Protein AF-A0AAW2T261-F1 (afdb_monomer_lite)

Structure (mmCIF, N/CA/C/O backbone):
data_AF-A0AAW2T261-F1
#
_entry.id   AF-A0AAW2T261-F1
#
loop_
_atom_site.group_PDB
_atom_site.id
_atom_site.type_symbol
_atom_site.label_atom_id
_atom_site.label_alt_id
_atom_site.label_comp_id
_atom_site.label_asym_id
_atom_site.label_entity_id
_atom_site.label_seq_id
_atom_site.pdbx_PDB_ins_code
_atom_site.Cartn_x
_atom_site.Cartn_y
_atom_site.Cartn_z
_atom_site.occupancy
_atom_site.B_iso_or_equiv
_atom_site.auth_seq_id
_atom_site.auth_comp_id
_atom_site.auth_asym_id
_atom_site.auth_atom_id
_atom_site.pdbx_PDB_model_num
ATOM 1 N N . MET A 1 1 ? -15.296 27.721 1.545 1.00 63.31 1 MET A N 1
ATOM 2 C CA . MET A 1 1 ? -13.957 27.184 1.884 1.00 63.31 1 MET A CA 1
ATOM 3 C C . MET A 1 1 ? -14.000 26.341 3.154 1.00 63.31 1 MET A C 1
ATOM 5 O O . MET A 1 1 ? -13.427 25.263 3.139 1.00 63.31 1 MET A O 1
ATOM 9 N N . GLU A 1 2 ? -14.745 26.747 4.186 1.00 75.50 2 GLU A N 1
ATOM 10 C CA . GLU A 1 2 ? -14.882 26.026 5.469 1.00 75.50 2 GLU A CA 1
ATOM 11 C C . GLU A 1 2 ? -15.306 24.556 5.338 1.00 75.50 2 GLU A C 1
ATOM 13 O O . GLU A 1 2 ? -14.614 23.684 5.852 1.00 75.50 2 GLU A O 1
ATOM 18 N N . LYS A 1 3 ? -16.350 24.255 4.553 1.00 75.44 3 LYS A N 1
ATOM 19 C CA . LYS A 1 3 ? -16.824 22.873 4.350 1.00 75.44 3 LYS A CA 1
ATOM 20 C C . LYS A 1 3 ? -15.742 21.924 3.806 1.00 75.44 3 LYS A C 1
ATOM 22 O O . LYS A 1 3 ? -15.646 20.782 4.236 1.00 75.44 3 LYS A O 1
ATOM 27 N N . ARG A 1 4 ? -14.875 22.408 2.904 1.00 75.94 4 ARG A N 1
ATOM 28 C CA . ARG A 1 4 ? -13.753 21.614 2.362 1.00 75.94 4 ARG A CA 1
ATOM 29 C C . ARG A 1 4 ? -12.657 21.380 3.402 1.00 75.94 4 ARG A C 1
ATOM 31 O O . ARG A 1 4 ? -12.030 20.325 3.398 1.00 75.94 4 ARG A O 1
ATOM 38 N N . THR A 1 5 ? -12.409 22.358 4.269 1.00 83.06 5 THR A N 1
ATOM 39 C CA . THR A 1 5 ? -11.448 22.226 5.371 1.00 83.06 5 THR A CA 1
ATOM 40 C C . THR A 1 5 ? -11.949 21.221 6.406 1.00 83.06 5 THR A C 1
ATOM 42 O O . THR A 1 5 ? -11.180 20.372 6.848 1.00 83.06 5 THR A O 1
ATOM 45 N N . GLU A 1 6 ? -13.243 21.254 6.724 1.00 83.50 6 GLU A N 1
ATOM 46 C CA . GLU A 1 6 ? -13.885 20.318 7.648 1.00 83.50 6 GLU A CA 1
ATOM 47 C C . GLU A 1 6 ? -13.890 18.879 7.105 1.00 83.50 6 GLU A C 1
ATOM 49 O O . GLU A 1 6 ? -13.476 17.953 7.799 1.00 83.50 6 GLU A O 1
ATOM 54 N N . GLU A 1 7 ? -14.278 18.679 5.840 1.00 84.38 7 GLU A N 1
ATOM 55 C CA . GLU A 1 7 ? -14.228 17.366 5.178 1.00 84.38 7 GLU A CA 1
ATOM 56 C C . GLU A 1 7 ? -12.804 16.795 5.148 1.00 84.38 7 GLU A C 1
ATOM 58 O O . GLU A 1 7 ? -12.597 15.599 5.375 1.00 84.38 7 GLU A O 1
ATOM 63 N N . ARG A 1 8 ? -11.802 17.652 4.920 1.00 85.50 8 ARG A N 1
ATOM 64 C CA . ARG A 1 8 ? -10.390 17.265 4.980 1.00 85.50 8 ARG A CA 1
ATOM 65 C C . ARG A 1 8 ? -9.963 16.881 6.398 1.00 85.50 8 ARG A C 1
ATOM 67 O O . ARG A 1 8 ? -9.241 15.898 6.540 1.00 85.50 8 ARG A O 1
ATOM 74 N N . GLY A 1 9 ? -10.410 17.616 7.416 1.00 89.88 9 GLY A N 1
ATOM 75 C CA . GLY A 1 9 ? -10.162 17.295 8.824 1.00 89.88 9 GLY A CA 1
ATOM 76 C C . GLY A 1 9 ? -10.725 15.925 9.198 1.00 89.88 9 GLY A C 1
ATOM 77 O O . GLY A 1 9 ? -9.971 15.058 9.629 1.00 89.88 9 GLY A O 1
ATOM 78 N N . LYS A 1 10 ? -12.007 15.686 8.893 1.00 90.75 10 LYS A N 1
ATOM 79 C CA . LYS A 1 10 ? -12.681 14.395 9.125 1.00 90.75 10 LYS A CA 1
ATOM 80 C C . LYS A 1 10 ? -11.999 13.239 8.392 1.00 90.75 10 LYS A C 1
ATOM 82 O O . LYS A 1 10 ? -11.871 12.148 8.936 1.00 90.75 10 LYS A O 1
ATOM 87 N N . LYS A 1 11 ? -11.538 13.462 7.154 1.00 93.12 11 LYS A N 1
ATOM 88 C CA . LYS A 1 11 ? -10.744 12.463 6.420 1.00 93.12 11 LYS A CA 1
ATOM 89 C C . LYS A 1 11 ? -9.455 12.116 7.170 1.00 93.12 11 LYS A C 1
ATOM 91 O O . LYS A 1 11 ? -9.132 10.939 7.285 1.00 93.12 11 LYS A O 1
ATOM 96 N N . ILE A 1 12 ? -8.700 13.122 7.613 1.00 95.00 12 ILE A N 1
ATOM 97 C CA . ILE A 1 12 ? -7.420 12.903 8.299 1.00 95.00 12 ILE A CA 1
ATOM 98 C C . ILE A 1 12 ? -7.650 12.161 9.615 1.00 95.00 12 ILE A C 1
ATOM 100 O O . ILE A 1 12 ? -6.947 11.194 9.872 1.00 95.00 12 ILE A O 1
ATOM 104 N N . GLU A 1 13 ? -8.656 12.557 10.392 1.00 95.38 13 GLU A N 1
ATOM 105 C CA . GLU A 1 13 ? -9.030 11.896 11.646 1.00 95.38 13 GLU A CA 1
ATOM 106 C C . GLU A 1 13 ? -9.326 10.405 11.439 1.00 95.38 13 GLU A C 1
ATOM 108 O O . GLU A 1 13 ? -8.709 9.567 12.091 1.00 95.38 13 GLU A O 1
ATOM 113 N N . ARG A 1 14 ? -10.160 10.049 10.450 1.00 95.44 14 ARG A N 1
ATOM 114 C CA . ARG A 1 14 ? -10.442 8.635 10.139 1.00 95.44 14 ARG A CA 1
ATOM 115 C C . ARG A 1 14 ? -9.205 7.849 9.709 1.00 95.44 14 ARG A C 1
ATOM 117 O O . ARG A 1 14 ? -9.088 6.679 10.049 1.00 95.44 14 ARG A O 1
ATOM 124 N N . LEU A 1 15 ? -8.295 8.460 8.950 1.00 97.06 15 LEU A N 1
ATOM 125 C CA . LEU A 1 15 ? -7.054 7.796 8.538 1.00 97.06 15 LEU A CA 1
ATOM 126 C C . LEU A 1 15 ? -6.075 7.616 9.707 1.00 97.06 15 LEU A C 1
ATOM 128 O O . LEU A 1 15 ? -5.370 6.614 9.751 1.00 97.06 15 LEU A O 1
ATOM 132 N N . GLN A 1 16 ? -6.032 8.561 10.652 1.00 96.50 16 GLN A N 1
ATOM 133 C CA . GLN A 1 16 ? -5.230 8.429 11.873 1.00 96.50 16 GLN A CA 1
ATOM 134 C C . GLN A 1 16 ? -5.801 7.354 12.801 1.00 96.50 16 GLN A C 1
ATOM 136 O O . GLN A 1 16 ? -5.043 6.573 13.362 1.00 96.50 16 GLN A O 1
ATOM 141 N N . GLU A 1 17 ? -7.125 7.257 12.907 1.00 94.88 17 GLU A N 1
ATOM 142 C CA . GLU A 1 17 ? -7.773 6.174 13.649 1.00 94.88 17 GLU A CA 1
ATOM 143 C C . GLU A 1 17 ? -7.484 4.812 13.003 1.00 94.88 17 GLU A C 1
ATOM 145 O O . GLU A 1 17 ? -7.080 3.863 13.675 1.00 94.88 17 GLU A O 1
ATOM 150 N N . ALA A 1 18 ? -7.597 4.731 11.672 1.00 92.81 18 ALA A N 1
ATOM 151 C CA . ALA A 1 18 ? -7.261 3.529 10.917 1.00 92.81 18 ALA A CA 1
ATOM 152 C C . ALA A 1 18 ? -5.796 3.114 11.101 1.00 92.81 18 ALA A C 1
ATOM 154 O O . ALA A 1 18 ? -5.509 1.928 11.147 1.00 92.81 18 ALA A O 1
ATOM 155 N N . ARG A 1 19 ? -4.867 4.059 11.268 1.00 93.00 19 ARG A N 1
ATOM 156 C CA . ARG A 1 19 ? -3.461 3.749 11.560 1.00 93.00 19 ARG A CA 1
ATOM 157 C C . ARG A 1 19 ? -3.268 2.958 12.859 1.00 93.00 19 ARG A C 1
ATOM 159 O O . ARG A 1 19 ? -2.320 2.188 12.957 1.00 93.00 19 ARG A O 1
ATOM 166 N N . ILE A 1 20 ? -4.145 3.145 13.845 1.00 90.44 20 ILE A N 1
ATOM 167 C CA . ILE A 1 20 ? -4.066 2.468 15.147 1.00 90.44 20 ILE A CA 1
ATOM 168 C C . ILE A 1 20 ? -4.898 1.181 15.136 1.00 90.44 20 ILE A C 1
ATOM 170 O O . ILE A 1 20 ? -4.430 0.140 15.593 1.00 90.44 20 ILE A O 1
ATOM 174 N N . ASN A 1 21 ? -6.124 1.260 14.611 1.00 88.19 21 ASN A N 1
ATOM 175 C CA . ASN A 1 21 ? -7.158 0.234 14.784 1.00 88.19 21 ASN A CA 1
ATOM 176 C C . ASN A 1 21 ? -7.654 -0.389 13.469 1.00 88.19 21 ASN A C 1
ATOM 178 O O . ASN A 1 21 ? -8.469 -1.309 13.488 1.00 88.19 21 ASN A O 1
ATOM 182 N N . GLY A 1 22 ? -7.223 0.134 12.325 1.00 87.06 22 GLY A N 1
ATOM 183 C CA . GLY A 1 22 ? -7.653 -0.313 11.006 1.00 87.06 22 GLY A CA 1
ATOM 184 C C . GLY A 1 22 ? -6.874 -1.524 10.502 1.00 87.06 22 GLY A C 1
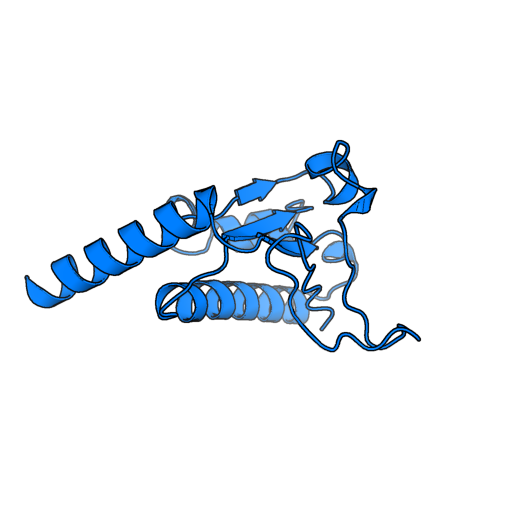ATOM 185 O O . GLY A 1 22 ? -5.755 -1.808 10.930 1.00 87.06 22 GLY A O 1
ATOM 186 N N . GLN A 1 23 ? -7.463 -2.222 9.530 1.00 87.50 23 GLN A N 1
ATOM 187 C CA . GLN A 1 23 ? -6.794 -3.322 8.843 1.00 87.50 23 GLN A CA 1
ATOM 188 C C . GLN A 1 23 ? -5.572 -2.796 8.088 1.00 87.50 23 GLN A C 1
ATOM 190 O O . GLN A 1 23 ? -5.692 -1.866 7.290 1.00 87.50 23 GLN A O 1
ATOM 195 N N . ASN A 1 24 ? -4.414 -3.419 8.283 1.00 90.44 24 ASN A N 1
ATOM 196 C CA . ASN A 1 24 ? -3.244 -3.126 7.463 1.00 90.44 24 ASN A CA 1
ATOM 197 C C . ASN A 1 24 ? -3.423 -3.710 6.058 1.00 90.44 24 ASN A C 1
ATOM 199 O O . ASN A 1 24 ? -3.696 -4.905 5.914 1.00 90.44 24 ASN A O 1
ATOM 203 N N . ILE A 1 25 ? -3.197 -2.879 5.046 1.00 92.69 25 ILE A N 1
ATOM 204 C CA . ILE A 1 25 ? -3.052 -3.294 3.652 1.00 92.69 25 ILE A CA 1
ATOM 205 C C . ILE A 1 25 ? -1.672 -2.864 3.185 1.00 92.69 25 ILE A C 1
ATOM 207 O O . ILE A 1 25 ? -1.335 -1.681 3.224 1.00 92.69 25 ILE A O 1
ATOM 211 N N . VAL A 1 26 ? -0.880 -3.834 2.748 1.00 94.81 26 VAL A N 1
ATOM 212 C CA . VAL A 1 26 ? 0.501 -3.615 2.323 1.00 94.81 26 VAL A CA 1
ATOM 213 C C . VAL A 1 26 ? 0.589 -3.770 0.815 1.00 94.81 26 VAL A C 1
ATOM 215 O O . VAL A 1 26 ? 0.151 -4.787 0.281 1.00 94.81 26 VAL A O 1
ATOM 218 N N . ILE A 1 27 ? 1.149 -2.757 0.159 1.00 95.94 27 ILE A N 1
ATOM 219 C CA . ILE A 1 27 ? 1.488 -2.775 -1.261 1.00 95.94 27 ILE A CA 1
ATOM 220 C C . ILE A 1 27 ? 2.988 -3.050 -1.359 1.00 95.94 27 ILE A C 1
ATOM 222 O O . ILE A 1 27 ? 3.814 -2.234 -0.943 1.00 95.94 27 ILE A O 1
ATOM 226 N N . ASP A 1 28 ? 3.304 -4.223 -1.893 1.00 95.44 28 ASP A N 1
ATOM 227 C CA . ASP A 1 28 ? 4.657 -4.711 -2.129 1.00 95.44 28 ASP A CA 1
ATOM 228 C C . ASP A 1 28 ? 5.216 -4.124 -3.435 1.00 95.44 28 ASP A C 1
ATOM 230 O O . ASP A 1 28 ? 4.699 -4.397 -4.518 1.00 95.44 28 ASP A O 1
ATOM 234 N N . LEU A 1 29 ? 6.248 -3.281 -3.334 1.00 96.19 29 LEU A N 1
ATOM 235 C CA . LEU A 1 29 ? 6.860 -2.585 -4.471 1.00 96.19 29 LEU A CA 1
ATOM 236 C C . LEU A 1 29 ? 8.221 -3.171 -4.880 1.00 96.19 29 LEU A C 1
ATOM 238 O O . LEU A 1 29 ? 8.917 -2.586 -5.721 1.00 96.19 29 LEU A O 1
ATOM 242 N N . GLU A 1 30 ? 8.599 -4.333 -4.337 1.00 93.62 30 GLU A N 1
ATOM 243 C CA . GLU A 1 30 ? 9.902 -4.960 -4.598 1.00 93.62 30 GLU A CA 1
ATOM 244 C C . GLU A 1 30 ? 10.069 -5.384 -6.068 1.00 93.62 30 GLU A C 1
ATOM 246 O O . GLU A 1 30 ? 11.188 -5.457 -6.574 1.00 93.62 30 GLU A O 1
ATOM 251 N N . PHE A 1 31 ? 8.969 -5.550 -6.808 1.00 91.81 31 PHE A N 1
ATOM 252 C CA . PHE A 1 31 ? 8.965 -5.907 -8.233 1.00 91.81 31 PHE A CA 1
ATOM 253 C C . PHE A 1 31 ? 9.079 -4.719 -9.196 1.00 91.81 31 PHE A C 1
ATOM 255 O O . PHE A 1 31 ? 9.099 -4.912 -10.410 1.00 91.81 31 PHE A O 1
ATOM 262 N N . SER A 1 32 ? 9.195 -3.487 -8.694 1.00 90.69 32 SER A N 1
ATOM 263 C CA . SER A 1 32 ? 9.265 -2.284 -9.541 1.00 90.69 32 SER A CA 1
ATOM 264 C C . SER A 1 32 ? 10.418 -2.293 -10.557 1.00 90.69 32 SER A C 1
ATOM 266 O O . SER A 1 32 ? 10.304 -1.693 -11.622 1.00 90.69 32 SER A O 1
ATOM 268 N N . HIS A 1 33 ? 11.508 -3.011 -10.276 1.00 91.19 33 HIS A N 1
ATOM 269 C CA . HIS A 1 33 ? 12.647 -3.177 -11.185 1.00 91.19 33 HIS A CA 1
ATOM 270 C C . HIS A 1 33 ? 12.359 -4.075 -12.403 1.00 91.19 33 HIS A C 1
ATOM 272 O O . HIS A 1 33 ? 13.121 -4.049 -13.368 1.00 91.19 33 HIS A O 1
ATOM 278 N N . LEU A 1 34 ? 11.282 -4.867 -12.367 1.00 94.00 34 LEU A N 1
ATOM 279 C CA . LEU A 1 34 ? 10.826 -5.692 -13.490 1.00 94.00 34 LEU A CA 1
ATOM 280 C C . LEU A 1 34 ? 9.890 -4.928 -14.435 1.00 94.00 34 LEU A C 1
ATOM 282 O O . LEU A 1 34 ? 9.575 -5.422 -15.514 1.00 94.00 34 LEU A O 1
ATOM 286 N N . MET A 1 35 ? 9.441 -3.738 -14.034 1.00 93.38 35 MET A N 1
ATOM 287 C CA . MET A 1 35 ? 8.466 -2.947 -14.773 1.00 93.38 35 MET A CA 1
ATOM 288 C C . MET A 1 35 ? 9.145 -2.007 -15.768 1.00 93.38 35 MET A C 1
ATOM 290 O O . MET A 1 35 ? 10.169 -1.378 -15.491 1.00 93.38 35 MET A O 1
ATOM 294 N N . SER A 1 36 ? 8.521 -1.841 -16.928 1.00 95.69 36 SER A N 1
ATOM 295 C CA . SER A 1 36 ? 8.815 -0.735 -17.831 1.00 95.69 36 SER A CA 1
ATOM 296 C C . SER A 1 36 ? 8.431 0.607 -17.201 1.00 95.69 36 SER A C 1
ATOM 298 O O . SER A 1 36 ? 7.627 0.698 -16.272 1.00 95.69 36 SER A O 1
ATOM 300 N N . THR A 1 37 ? 8.940 1.703 -17.764 1.00 94.50 37 THR A N 1
ATOM 301 C CA . THR A 1 37 ? 8.596 3.059 -17.309 1.00 94.50 37 THR A CA 1
ATOM 302 C C . THR A 1 37 ? 7.089 3.340 -17.359 1.00 94.50 37 THR A C 1
ATOM 304 O O . THR A 1 37 ? 6.561 4.028 -16.488 1.00 94.50 37 THR A O 1
ATOM 307 N N . ASN A 1 38 ? 6.378 2.804 -18.356 1.00 95.38 38 ASN A N 1
ATOM 308 C CA . ASN A 1 38 ? 4.933 3.006 -18.486 1.00 95.38 38 ASN A CA 1
ATOM 309 C C . ASN A 1 38 ? 4.147 2.234 -17.419 1.00 95.38 38 ASN A C 1
ATOM 311 O O . ASN A 1 38 ? 3.199 2.779 -16.854 1.00 95.38 38 ASN A O 1
ATOM 315 N N . GLU A 1 39 ? 4.552 1.000 -17.119 1.00 95.62 39 GLU A N 1
ATOM 316 C CA . GLU A 1 39 ? 3.958 0.196 -16.043 1.00 95.62 39 GLU A CA 1
ATOM 317 C C . GLU A 1 39 ? 4.213 0.842 -14.682 1.00 95.62 39 GLU A C 1
ATOM 319 O O . GLU A 1 39 ? 3.280 0.991 -13.897 1.00 95.62 39 GLU A O 1
ATOM 324 N N . LEU A 1 40 ? 5.426 1.351 -14.449 1.00 95.00 40 LEU A N 1
ATOM 325 C CA . LEU A 1 40 ? 5.757 2.076 -13.227 1.00 95.00 40 LEU A CA 1
ATOM 326 C C . LEU A 1 40 ? 4.891 3.334 -13.056 1.00 95.00 40 LEU A C 1
ATOM 328 O O . LEU A 1 40 ? 4.336 3.569 -11.984 1.00 95.00 40 LEU A O 1
ATOM 332 N N . HIS A 1 41 ? 4.713 4.130 -14.117 1.00 95.00 41 HIS A N 1
ATOM 333 C CA . HIS A 1 41 ? 3.799 5.275 -14.084 1.00 95.00 41 HIS A CA 1
ATOM 334 C C . HIS A 1 41 ? 2.348 4.853 -13.812 1.00 95.00 41 HIS A C 1
ATOM 336 O O . HIS A 1 41 ? 1.643 5.538 -13.070 1.00 95.00 41 HIS A O 1
ATOM 342 N N . SER A 1 42 ? 1.894 3.736 -14.384 1.00 96.31 42 SER A N 1
ATOM 343 C CA . SER A 1 42 ? 0.563 3.186 -14.111 1.00 96.31 42 SER A CA 1
ATOM 344 C C . SER A 1 42 ? 0.416 2.780 -12.641 1.00 96.31 42 SER A C 1
ATOM 346 O O . SER A 1 42 ? -0.557 3.171 -11.993 1.00 96.31 42 SER A O 1
ATOM 348 N N . LEU A 1 43 ? 1.408 2.085 -12.079 1.00 96.06 43 LEU A N 1
ATOM 349 C CA . LEU A 1 43 ? 1.429 1.675 -10.675 1.00 96.06 43 LEU A CA 1
ATOM 350 C C . LEU A 1 43 ? 1.372 2.882 -9.728 1.00 96.06 43 LEU A C 1
ATOM 352 O O . LEU A 1 43 ? 0.574 2.903 -8.792 1.00 96.06 43 LEU A O 1
ATOM 356 N N . VAL A 1 44 ? 2.142 3.939 -10.006 1.00 96.81 44 VAL A N 1
ATOM 357 C CA . VAL A 1 44 ? 2.088 5.202 -9.247 1.00 96.81 44 VAL A CA 1
ATOM 358 C C . VAL A 1 44 ? 0.665 5.770 -9.215 1.00 96.81 44 VAL A C 1
ATOM 360 O O . VAL A 1 44 ? 0.177 6.179 -8.158 1.00 96.81 44 VAL A O 1
ATOM 363 N N . GLN A 1 45 ? -0.032 5.764 -10.354 1.00 97.00 45 GLN A N 1
ATOM 364 C CA . GLN A 1 45 ? -1.410 6.254 -10.429 1.00 97.00 45 GLN A CA 1
ATOM 365 C C . GLN A 1 45 ? -2.391 5.363 -9.664 1.00 97.00 45 GLN A C 1
ATOM 367 O O . GLN A 1 45 ? -3.299 5.873 -9.003 1.00 97.00 45 GLN A O 1
ATOM 372 N N . GLN A 1 46 ? -2.202 4.044 -9.700 1.00 96.38 46 GLN A N 1
ATOM 373 C CA . GLN A 1 46 ? -3.004 3.106 -8.916 1.00 96.38 46 GLN A CA 1
ATOM 374 C C . GLN A 1 46 ? -2.814 3.340 -7.411 1.00 96.38 46 GLN A C 1
ATOM 376 O O . GLN A 1 46 ? -3.803 3.442 -6.689 1.00 96.38 46 GLN A O 1
ATOM 381 N N . ILE A 1 47 ? -1.581 3.558 -6.941 1.00 96.94 47 ILE A N 1
ATOM 382 C CA . ILE A 1 47 ? -1.289 3.908 -5.539 1.00 96.94 47 ILE A CA 1
ATOM 383 C C . ILE A 1 47 ? -1.996 5.214 -5.140 1.00 96.94 47 ILE A C 1
ATOM 385 O O . ILE A 1 47 ? -2.638 5.287 -4.085 1.00 96.94 47 ILE A O 1
ATOM 389 N N . MET A 1 48 ? -1.942 6.242 -5.997 1.00 97.75 48 MET A N 1
ATOM 390 C CA . MET A 1 48 ? -2.675 7.497 -5.783 1.00 97.75 48 MET A CA 1
ATOM 391 C C . MET A 1 48 ? -4.184 7.271 -5.679 1.00 97.75 48 MET A C 1
ATOM 393 O O . MET A 1 48 ? -4.842 7.855 -4.810 1.00 97.75 48 MET A O 1
ATOM 397 N N . TYR A 1 49 ? -4.735 6.413 -6.536 1.00 97.06 49 TYR A N 1
ATOM 398 C CA . TYR A 1 49 ? -6.144 6.052 -6.511 1.00 97.06 49 TYR A CA 1
ATOM 399 C C . TYR A 1 49 ? -6.520 5.305 -5.223 1.00 97.06 49 TYR A C 1
ATOM 401 O O . TYR A 1 49 ? -7.480 5.702 -4.557 1.00 97.06 49 TYR A O 1
ATOM 409 N N . CYS A 1 50 ? -5.735 4.305 -4.810 1.00 96.06 50 CYS A N 1
ATOM 410 C CA . CYS A 1 50 ? -5.935 3.570 -3.560 1.00 96.06 50 CYS A CA 1
ATOM 411 C C . CYS A 1 50 ? -5.975 4.518 -2.356 1.00 96.06 50 CYS A C 1
ATOM 413 O O . CYS A 1 50 ? -6.925 4.478 -1.574 1.00 96.06 50 CYS A O 1
ATOM 415 N N . TYR A 1 51 ? -5.017 5.444 -2.236 1.00 96.81 51 TYR A N 1
ATOM 416 C CA . TYR A 1 51 ? -5.018 6.427 -1.148 1.00 96.81 51 TYR A CA 1
ATOM 417 C C . TYR A 1 51 ? -6.228 7.377 -1.202 1.00 96.81 51 TYR A C 1
ATOM 419 O O . TYR A 1 51 ? -6.829 7.718 -0.172 1.00 96.81 51 TYR A O 1
ATOM 427 N N . ALA A 1 52 ? -6.614 7.821 -2.401 1.00 95.69 52 ALA A N 1
ATOM 428 C CA . ALA A 1 52 ? -7.754 8.710 -2.582 1.00 95.69 52 ALA A CA 1
ATOM 429 C C . ALA A 1 52 ? -9.077 8.046 -2.170 1.00 95.69 52 ALA A C 1
ATOM 431 O O . ALA A 1 52 ? -9.861 8.674 -1.450 1.00 95.69 52 ALA A O 1
ATOM 432 N N . ILE A 1 53 ? -9.307 6.799 -2.595 1.00 95.31 53 ILE A N 1
ATOM 433 C CA . ILE A 1 53 ? -10.500 6.016 -2.255 1.00 95.31 53 ILE A CA 1
ATOM 434 C C . ILE A 1 53 ? -10.503 5.635 -0.778 1.00 95.31 53 ILE A C 1
ATOM 436 O O . ILE A 1 53 ? -11.509 5.872 -0.114 1.00 95.31 53 ILE A O 1
ATOM 440 N N . ASN A 1 54 ? -9.377 5.173 -0.230 1.00 95.31 54 ASN A N 1
ATOM 441 C CA . ASN A 1 54 ? -9.275 4.817 1.185 1.00 95.31 54 ASN A CA 1
ATOM 442 C C . ASN A 1 54 ? -9.678 5.986 2.104 1.00 95.31 54 ASN A C 1
ATOM 444 O O . ASN A 1 54 ? -10.438 5.819 3.051 1.00 95.31 54 ASN A O 1
ATOM 448 N N . GLY A 1 55 ? -9.278 7.217 1.767 1.00 94.88 55 GLY A N 1
ATOM 449 C CA . GLY A 1 55 ? -9.688 8.412 2.516 1.00 94.88 55 GLY A CA 1
ATOM 450 C C . GLY A 1 55 ? -11.184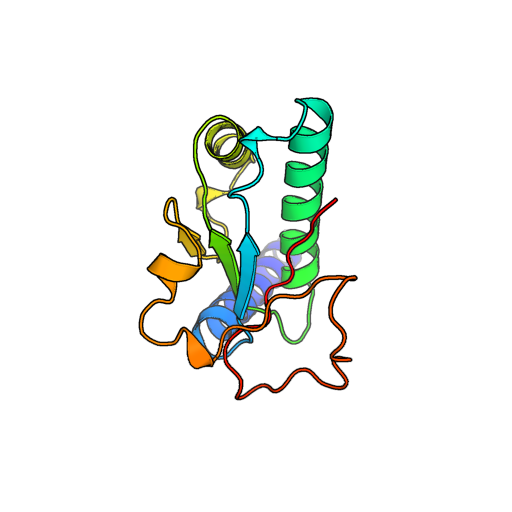 8.767 2.440 1.00 94.88 55 GLY A C 1
ATOM 451 O O . GLY A 1 55 ? -11.657 9.600 3.219 1.00 94.88 55 GLY A O 1
ATOM 452 N N . ARG A 1 56 ? -11.925 8.185 1.492 1.00 93.81 56 ARG A N 1
ATOM 453 C CA . ARG A 1 56 ? -13.383 8.332 1.350 1.00 93.81 56 ARG A CA 1
ATOM 454 C C . ARG A 1 56 ? -14.153 7.195 2.024 1.00 93.81 56 ARG A C 1
ATOM 456 O O . ARG A 1 56 ? -15.352 7.355 2.231 1.00 93.81 56 ARG A O 1
ATOM 463 N N . CYS A 1 57 ? -13.490 6.095 2.376 1.00 91.81 57 CYS A N 1
ATOM 464 C CA . CYS A 1 57 ? -14.111 4.985 3.085 1.00 91.81 57 CYS A CA 1
ATOM 465 C C . CYS A 1 57 ? -14.616 5.421 4.468 1.00 91.81 57 CYS A C 1
ATOM 467 O O . CYS A 1 57 ? -14.025 6.280 5.133 1.00 91.81 57 CYS A O 1
ATOM 469 N N . VAL A 1 58 ? -15.722 4.808 4.897 1.00 90.75 58 VAL A N 1
ATOM 470 C CA . VAL A 1 58 ? -16.267 4.977 6.255 1.00 90.75 58 VAL A CA 1
ATOM 471 C C . VAL A 1 58 ? -15.312 4.373 7.281 1.00 90.75 58 VAL A C 1
ATOM 473 O O . VAL A 1 58 ? -15.039 5.000 8.299 1.00 90.75 58 VAL A O 1
ATOM 476 N N . LEU A 1 59 ? -14.767 3.198 6.960 1.00 89.56 59 LEU A N 1
ATOM 477 C CA . LEU A 1 59 ? -13.737 2.493 7.715 1.00 89.56 59 LEU A CA 1
ATOM 478 C C . LEU A 1 59 ? -12.505 2.334 6.813 1.00 89.56 59 LEU A C 1
ATOM 480 O O . LEU A 1 59 ? -12.451 1.390 6.023 1.00 89.56 59 LEU A O 1
ATOM 484 N N . PRO A 1 60 ? -11.564 3.293 6.825 1.00 94.50 60 PRO A N 1
ATOM 485 C CA . PRO A 1 60 ? -10.336 3.170 6.056 1.00 94.50 60 PRO A CA 1
ATOM 486 C C . PRO A 1 60 ? -9.449 2.040 6.583 1.00 94.50 60 PRO A C 1
ATOM 488 O O . PRO A 1 60 ? -9.429 1.750 7.778 1.00 94.50 60 PRO A O 1
ATOM 491 N N . ALA A 1 61 ? -8.660 1.460 5.688 1.00 93.06 61 ALA A N 1
ATOM 492 C CA . ALA A 1 61 ? -7.522 0.626 6.039 1.00 93.06 61 ALA A CA 1
ATOM 493 C C . ALA A 1 61 ? -6.302 1.493 6.385 1.00 93.06 61 ALA A C 1
ATOM 495 O O . ALA A 1 61 ? -6.199 2.655 5.971 1.00 93.06 61 ALA A O 1
ATOM 496 N N . HIS A 1 62 ? -5.335 0.905 7.079 1.00 94.81 62 HIS A N 1
ATOM 497 C CA . HIS A 1 62 ? -4.004 1.467 7.212 1.00 94.81 62 HIS A CA 1
ATOM 498 C C . HIS A 1 62 ? -3.120 0.990 6.057 1.00 94.81 62 HIS A C 1
ATOM 500 O O . HIS A 1 62 ? -2.765 -0.184 5.977 1.00 94.81 62 HIS A O 1
ATOM 506 N N . LEU A 1 63 ? -2.787 1.892 5.132 1.00 96.12 63 LEU A N 1
ATOM 507 C CA . LEU A 1 63 ? -1.967 1.534 3.975 1.00 96.12 63 LEU A CA 1
ATOM 508 C C . LEU A 1 63 ? -0.474 1.583 4.310 1.00 96.12 63 LEU A C 1
ATOM 510 O O . LEU A 1 63 ? -0.013 2.511 4.979 1.00 96.12 63 LEU A O 1
ATOM 514 N N . TRP A 1 64 ? 0.258 0.622 3.762 1.00 96.75 64 TRP A N 1
ATOM 515 C CA . TRP A 1 64 ? 1.713 0.532 3.787 1.00 96.75 64 TRP A CA 1
ATOM 516 C C . TRP A 1 64 ? 2.244 0.429 2.363 1.00 96.75 64 TRP A C 1
ATOM 518 O O . TRP A 1 64 ? 1.705 -0.327 1.555 1.00 96.75 64 TRP A O 1
ATOM 528 N N . LEU A 1 65 ? 3.319 1.156 2.079 1.00 97.12 65 LEU A N 1
ATOM 529 C CA . LEU A 1 65 ? 4.140 0.962 0.887 1.00 97.12 65 LEU A CA 1
ATOM 530 C C . LEU A 1 65 ? 5.487 0.402 1.342 1.00 97.12 65 LEU A C 1
ATOM 532 O O . LEU A 1 65 ? 6.195 1.073 2.091 1.00 97.12 65 LEU A O 1
ATOM 536 N N . THR A 1 66 ? 5.827 -0.814 0.925 1.00 96.69 66 THR A N 1
ATOM 537 C CA . THR A 1 66 ? 7.084 -1.493 1.292 1.00 96.69 66 THR A CA 1
ATOM 538 C C . THR A 1 66 ? 7.942 -1.728 0.059 1.00 96.69 66 THR A C 1
ATOM 540 O O . THR A 1 66 ? 7.417 -1.797 -1.050 1.00 96.69 66 THR A O 1
ATOM 543 N N . GLY A 1 67 ? 9.255 -1.860 0.233 1.00 95.44 67 GLY A N 1
ATOM 544 C CA . GLY A 1 67 ? 10.192 -1.990 -0.883 1.00 95.44 67 GLY A CA 1
ATOM 545 C C . GLY A 1 67 ? 10.313 -0.704 -1.705 1.00 95.44 67 GLY A C 1
ATOM 546 O O . GLY A 1 67 ? 10.555 -0.756 -2.910 1.00 95.44 67 GLY A O 1
ATOM 547 N N . CYS A 1 68 ? 10.108 0.463 -1.084 1.00 94.56 68 CYS A N 1
ATOM 548 C CA . CYS A 1 68 ? 10.193 1.761 -1.754 1.00 94.56 68 CYS A CA 1
ATOM 549 C C . CYS A 1 68 ? 11.647 2.107 -2.115 1.00 94.56 68 CYS A C 1
ATOM 551 O O . CYS A 1 68 ? 12.299 2.870 -1.412 1.00 94.56 68 CYS A O 1
ATOM 553 N N . GLN A 1 69 ? 12.166 1.575 -3.221 1.00 93.00 69 GLN A N 1
ATOM 554 C CA . GLN A 1 69 ? 13.556 1.791 -3.634 1.00 93.00 69 GLN A CA 1
ATOM 555 C C . GLN A 1 69 ? 13.673 2.269 -5.086 1.00 93.00 69 GLN A C 1
ATOM 557 O O . GLN A 1 69 ? 12.742 2.160 -5.887 1.00 93.00 69 GLN A O 1
ATOM 562 N N . GLY A 1 70 ? 14.840 2.820 -5.429 1.00 93.81 70 GLY A N 1
ATOM 563 C CA . GLY A 1 70 ? 15.206 3.165 -6.803 1.00 93.81 70 GLY A CA 1
ATOM 564 C C . GLY A 1 70 ? 14.214 4.108 -7.493 1.00 93.81 70 GLY A C 1
ATOM 565 O O . GLY A 1 70 ? 13.765 5.103 -6.921 1.00 93.81 70 GLY A O 1
ATOM 566 N N . GLU A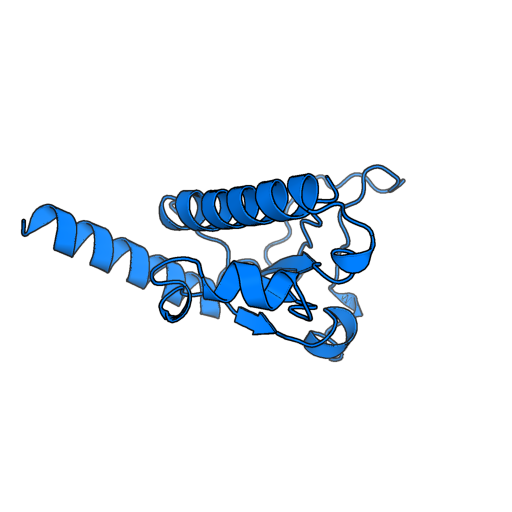 1 71 ? 13.874 3.802 -8.748 1.00 94.44 71 GLU A N 1
ATOM 567 C CA . GLU A 1 71 ? 12.998 4.664 -9.550 1.00 94.44 71 GLU A CA 1
ATOM 568 C C . GLU A 1 71 ? 11.565 4.726 -9.005 1.00 94.44 71 GLU A C 1
ATOM 570 O O . GLU A 1 71 ? 10.928 5.775 -9.084 1.00 94.44 71 GLU A O 1
ATOM 575 N N . MET A 1 72 ? 11.073 3.663 -8.364 1.00 94.50 72 MET A N 1
ATOM 576 C CA . MET A 1 72 ? 9.768 3.683 -7.698 1.00 94.50 72 MET A CA 1
ATOM 577 C C . MET A 1 72 ? 9.722 4.753 -6.601 1.00 94.50 72 MET A C 1
ATOM 579 O O . MET A 1 72 ? 8.804 5.574 -6.566 1.00 94.50 72 MET A O 1
ATOM 583 N N . GLN A 1 73 ? 10.746 4.804 -5.743 1.00 95.88 73 GLN A N 1
ATOM 584 C CA . GLN A 1 73 ? 10.854 5.816 -4.689 1.00 95.88 73 GLN A CA 1
ATOM 585 C C . GLN A 1 73 ? 10.901 7.235 -5.278 1.00 95.88 73 GLN A C 1
ATOM 587 O O . GLN A 1 73 ? 10.171 8.120 -4.823 1.00 95.88 73 GLN A O 1
ATOM 592 N N . ASN A 1 74 ? 11.690 7.441 -6.341 1.00 96.44 74 ASN A N 1
ATOM 593 C CA . ASN A 1 74 ? 11.780 8.728 -7.039 1.00 96.44 74 ASN A CA 1
ATOM 594 C C . ASN A 1 74 ? 10.415 9.204 -7.551 1.00 96.44 74 ASN A C 1
ATOM 596 O O . ASN A 1 74 ? 10.074 10.381 -7.415 1.00 96.44 74 ASN A O 1
ATOM 600 N N . GLN A 1 75 ? 9.630 8.301 -8.141 1.00 95.94 75 GLN A N 1
ATOM 601 C CA . GLN A 1 75 ? 8.308 8.619 -8.674 1.00 95.94 75 GLN A CA 1
ATOM 602 C C . GLN A 1 75 ? 7.305 8.942 -7.557 1.00 95.94 75 GLN A C 1
ATOM 604 O O . GLN A 1 75 ? 6.568 9.921 -7.670 1.00 95.94 75 GLN A O 1
ATOM 609 N N . LEU A 1 76 ? 7.324 8.198 -6.443 1.00 96.81 76 LEU A N 1
ATOM 610 C CA . LEU A 1 76 ? 6.466 8.475 -5.282 1.00 96.81 76 LEU A CA 1
ATOM 611 C C . LEU A 1 76 ? 6.756 9.847 -4.660 1.00 96.81 76 LEU A C 1
ATOM 613 O O . LEU A 1 76 ? 5.829 10.601 -4.367 1.00 96.81 76 LEU A O 1
ATOM 617 N N . LEU A 1 77 ? 8.033 10.213 -4.511 1.00 96.88 77 LEU A N 1
ATOM 618 C CA . LEU A 1 77 ? 8.441 11.504 -3.943 1.00 96.88 77 LEU A CA 1
ATOM 619 C C . LEU A 1 77 ? 8.007 12.710 -4.792 1.00 96.88 77 LEU A C 1
ATOM 621 O O . LEU A 1 77 ? 7.866 13.813 -4.265 1.00 96.88 77 LEU A O 1
ATOM 625 N N . ARG A 1 78 ? 7.771 12.517 -6.096 1.00 96.75 78 ARG A N 1
ATOM 626 C CA . ARG A 1 78 ? 7.268 13.566 -6.999 1.00 96.75 78 ARG A CA 1
ATOM 627 C C . ARG A 1 78 ? 5.770 13.820 -6.849 1.00 96.75 78 ARG A C 1
ATOM 629 O O . ARG A 1 78 ? 5.285 14.841 -7.340 1.00 96.75 78 ARG A O 1
ATOM 636 N N . ILE A 1 79 ? 5.028 12.931 -6.186 1.00 97.69 79 ILE A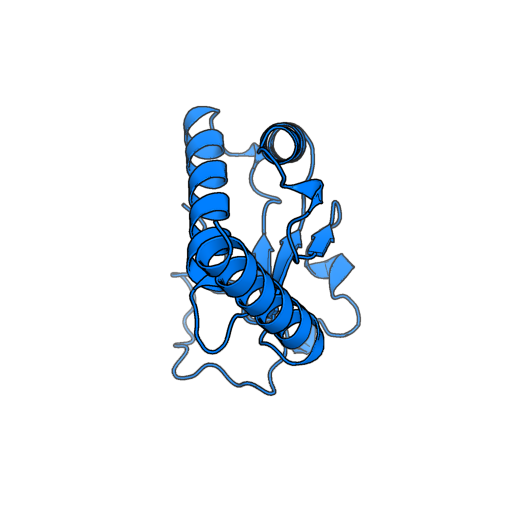 N 1
ATOM 637 C CA . ILE A 1 79 ? 3.590 13.098 -5.981 1.00 97.69 79 ILE A CA 1
ATOM 638 C C . ILE A 1 79 ? 3.349 14.275 -5.015 1.00 97.69 79 ILE A C 1
ATOM 640 O O . ILE A 1 79 ? 3.813 14.253 -3.869 1.00 97.69 79 ILE A O 1
ATOM 644 N N . PRO A 1 80 ? 2.568 15.297 -5.412 1.00 96.56 80 PRO A N 1
ATOM 645 C CA . PRO A 1 80 ? 2.299 16.442 -4.551 1.00 96.56 80 PRO A CA 1
ATOM 646 C C . PRO A 1 80 ? 1.626 16.051 -3.229 1.00 96.56 80 PRO A C 1
ATOM 648 O O . PRO A 1 80 ? 0.532 15.483 -3.201 1.00 96.56 80 PRO A O 1
ATOM 651 N N . GLY A 1 81 ? 2.263 16.415 -2.115 1.00 95.44 81 GLY A N 1
ATOM 652 C CA . GLY A 1 81 ? 1.742 16.175 -0.770 1.00 95.44 81 GLY A CA 1
ATOM 653 C C . GLY A 1 81 ? 1.876 14.733 -0.277 1.00 95.44 81 GLY A C 1
ATOM 654 O O . GLY A 1 81 ? 1.273 14.416 0.749 1.00 95.44 81 GLY A O 1
ATOM 655 N N . TYR A 1 82 ? 2.622 13.874 -0.982 1.00 97.38 82 TYR A N 1
ATOM 656 C CA . TYR A 1 82 ? 2.908 12.494 -0.571 1.00 97.38 82 TYR A CA 1
ATOM 657 C C . TYR A 1 82 ? 3.536 12.408 0.822 1.00 97.38 82 TYR A C 1
ATOM 659 O O . TYR A 1 82 ? 3.170 11.546 1.622 1.00 97.38 82 TYR A O 1
ATOM 667 N N . ASP A 1 83 ? 4.401 13.362 1.164 1.00 95.75 83 ASP A N 1
ATOM 668 C CA . ASP A 1 83 ? 4.980 13.540 2.498 1.00 95.75 83 ASP A CA 1
ATOM 669 C C . ASP A 1 83 ? 3.908 13.592 3.601 1.00 95.75 83 ASP A C 1
ATOM 671 O O . ASP A 1 83 ? 4.093 13.014 4.668 1.00 95.75 83 ASP A O 1
ATOM 675 N N . LYS A 1 84 ? 2.745 14.187 3.309 1.00 95.62 84 LYS A N 1
ATOM 676 C CA . LYS A 1 84 ? 1.631 14.386 4.255 1.00 95.62 84 LYS A CA 1
ATOM 677 C C . LYS A 1 84 ? 0.601 13.263 4.244 1.00 95.62 84 LYS A C 1
ATOM 679 O O . LYS A 1 84 ? -0.427 13.380 4.917 1.00 95.62 84 LYS A O 1
ATOM 684 N N . TRP A 1 85 ? 0.794 12.223 3.438 1.00 97.31 85 TRP A N 1
ATOM 685 C CA . TRP A 1 85 ? -0.126 11.092 3.432 1.00 97.31 85 TRP A CA 1
ATOM 686 C C . TRP A 1 85 ? -0.031 10.313 4.741 1.00 97.31 85 TRP A C 1
ATOM 688 O O . TRP A 1 85 ? 1.066 10.030 5.219 1.00 97.31 85 TRP A O 1
ATOM 698 N N . VAL A 1 86 ? -1.191 9.956 5.295 1.00 97.62 86 VAL A N 1
ATOM 699 C CA . VAL A 1 86 ? -1.308 9.148 6.518 1.00 97.62 86 VAL A CA 1
ATOM 700 C C . VAL A 1 86 ? -1.237 7.668 6.134 1.00 97.62 86 VAL A C 1
ATOM 702 O O . VAL A 1 86 ? -2.260 6.997 6.022 1.00 97.62 86 VAL A O 1
ATOM 705 N N . ILE A 1 87 ? -0.023 7.216 5.830 1.00 97.19 87 ILE A N 1
ATOM 706 C CA . ILE A 1 87 ? 0.353 5.850 5.440 1.00 97.19 87 ILE A CA 1
ATOM 707 C C . ILE A 1 87 ? 1.770 5.581 5.954 1.00 97.19 87 ILE A C 1
ATOM 709 O O . ILE A 1 87 ? 2.511 6.540 6.193 1.00 97.19 87 ILE A O 1
ATOM 713 N N . GLU A 1 88 ? 2.167 4.319 6.058 1.00 96.81 88 GLU A N 1
ATOM 714 C CA . GLU A 1 88 ? 3.572 3.973 6.302 1.00 96.81 88 GLU A CA 1
ATOM 715 C C . GLU A 1 88 ? 4.318 3.786 4.980 1.00 96.81 88 GLU A C 1
ATOM 717 O O . GLU A 1 88 ? 3.749 3.358 3.970 1.00 96.81 88 GLU A O 1
ATOM 722 N N . LYS A 1 89 ? 5.595 4.165 4.984 1.00 96.81 89 LYS A N 1
ATOM 723 C CA . LYS A 1 89 ? 6.476 4.169 3.814 1.00 96.81 89 LYS A CA 1
ATOM 724 C C . LYS A 1 89 ? 7.796 3.549 4.246 1.00 96.81 89 LYS A C 1
ATOM 726 O O . LYS A 1 89 ? 8.509 4.139 5.052 1.00 96.81 89 LYS A O 1
ATOM 731 N N . GLU A 1 90 ? 8.087 2.366 3.737 1.00 95.50 90 GLU A N 1
ATOM 732 C CA . GLU A 1 90 ? 9.250 1.574 4.111 1.00 95.50 90 GLU A CA 1
ATOM 733 C C . GLU A 1 90 ? 10.086 1.272 2.871 1.00 95.50 90 GLU A C 1
ATOM 735 O O . GLU A 1 90 ? 9.594 0.746 1.869 1.00 95.50 90 GLU A O 1
ATOM 740 N N . ASP A 1 91 ? 11.379 1.566 2.966 1.00 95.00 91 ASP A N 1
ATOM 741 C CA . ASP A 1 91 ? 12.349 1.180 1.942 1.00 95.00 91 ASP A CA 1
ATOM 742 C C . ASP A 1 91 ? 12.669 -0.327 2.030 1.00 95.00 91 ASP A C 1
ATOM 744 O O . ASP A 1 91 ? 13.131 -0.923 1.061 1.00 95.00 91 ASP A O 1
ATOM 748 N N . ARG A 1 92 ? 12.420 -0.950 3.191 1.00 95.50 92 ARG A N 1
ATOM 749 C CA . ARG A 1 92 ? 12.630 -2.383 3.462 1.00 95.50 92 ARG A CA 1
ATOM 750 C C . ARG A 1 92 ? 11.532 -3.253 2.854 1.00 95.50 92 ARG A C 1
ATOM 752 O O . ARG A 1 92 ? 10.418 -2.774 2.629 1.00 95.50 92 ARG A O 1
ATOM 759 N N . SER A 1 93 ? 11.837 -4.537 2.663 1.00 94.00 93 SER A N 1
ATOM 760 C CA . SER A 1 93 ? 10.848 -5.540 2.250 1.00 94.00 93 SER A CA 1
ATOM 761 C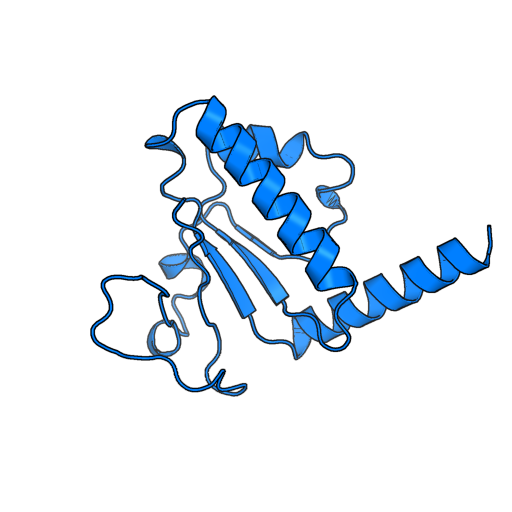 C . SER A 1 93 ? 9.713 -5.644 3.266 1.00 94.00 93 SER A C 1
ATOM 763 O O . SER A 1 93 ? 9.879 -5.356 4.460 1.00 94.00 93 SER A O 1
ATOM 765 N N . TYR A 1 94 ? 8.548 -6.114 2.827 1.00 92.19 94 TYR A N 1
ATOM 766 C CA . TYR A 1 94 ? 7.451 -6.325 3.768 1.00 92.19 94 TYR A CA 1
ATOM 767 C C . TYR A 1 94 ? 7.759 -7.414 4.802 1.00 92.19 94 TYR A C 1
ATOM 769 O O . TYR A 1 94 ? 7.276 -7.348 5.931 1.00 92.19 94 TYR A O 1
ATOM 777 N N . ILE A 1 95 ? 8.565 -8.413 4.436 1.00 91.50 95 ILE A N 1
ATOM 778 C CA . ILE A 1 95 ? 8.950 -9.497 5.343 1.00 91.50 95 ILE A CA 1
ATOM 779 C C . ILE A 1 95 ? 9.780 -8.938 6.500 1.00 91.50 95 ILE A C 1
ATOM 781 O O . ILE A 1 95 ? 9.563 -9.320 7.647 1.00 91.50 95 ILE A O 1
ATOM 785 N N . GLU A 1 96 ? 10.698 -8.015 6.214 1.00 94.25 96 GLU A N 1
ATOM 786 C CA . GLU A 1 96 ? 11.522 -7.355 7.230 1.00 94.25 96 GLU A CA 1
ATOM 787 C C . GLU A 1 96 ? 10.710 -6.359 8.060 1.00 94.25 96 GLU A C 1
ATOM 789 O O . GLU A 1 96 ? 10.815 -6.348 9.287 1.00 94.25 96 GLU A O 1
ATOM 794 N N . ALA A 1 97 ? 9.868 -5.543 7.415 1.00 91.56 97 ALA A N 1
ATOM 795 C CA . ALA A 1 97 ? 9.018 -4.568 8.100 1.00 91.56 97 ALA A CA 1
ATOM 796 C C . ALA A 1 97 ? 8.053 -5.232 9.101 1.00 91.56 97 ALA A C 1
ATOM 798 O O . ALA A 1 97 ? 7.707 -4.637 10.122 1.00 91.56 97 ALA A O 1
ATOM 799 N N . PHE A 1 98 ? 7.654 -6.480 8.839 1.00 90.19 98 PHE A N 1
ATOM 800 C CA . PHE A 1 98 ? 6.711 -7.236 9.660 1.00 90.19 98 PHE A CA 1
ATOM 801 C C . PHE A 1 98 ? 7.295 -8.520 10.269 1.00 90.19 98 PHE A C 1
ATOM 803 O O . PHE A 1 98 ? 6.537 -9.430 10.610 1.00 90.19 98 PHE A O 1
ATOM 810 N N . GLN A 1 99 ? 8.617 -8.583 10.459 1.00 91.44 99 GLN A N 1
ATOM 811 C CA . GLN A 1 99 ? 9.336 -9.774 10.937 1.00 91.44 99 GLN A CA 1
ATOM 812 C C . GLN A 1 99 ? 8.724 -10.424 12.193 1.00 91.44 99 GLN A C 1
ATOM 814 O O . GLN A 1 99 ? 8.609 -11.646 12.256 1.00 91.44 99 GLN A O 1
ATOM 819 N N . ASP A 1 100 ? 8.267 -9.617 13.156 1.00 90.62 100 ASP A N 1
ATOM 820 C CA . ASP A 1 100 ? 7.756 -10.083 14.454 1.00 90.62 100 ASP A CA 1
ATOM 821 C C . ASP A 1 100 ? 6.331 -10.651 14.382 1.00 90.62 100 ASP A C 1
ATOM 823 O O . ASP A 1 100 ? 5.757 -11.036 15.397 1.00 90.62 100 ASP A O 1
ATOM 827 N N . GLN A 1 101 ? 5.708 -10.600 13.203 1.00 86.56 101 GLN A N 1
ATOM 828 C CA . GLN A 1 101 ? 4.301 -10.947 12.984 1.00 86.56 101 GLN A CA 1
ATOM 829 C C . GLN A 1 101 ? 4.115 -11.633 11.627 1.00 86.56 101 GLN A C 1
ATOM 831 O O . GLN A 1 101 ? 3.073 -11.490 10.978 1.00 86.56 101 GLN A O 1
ATOM 836 N N . LYS A 1 102 ? 5.160 -12.330 11.170 1.00 85.00 102 LYS A N 1
ATOM 837 C CA . LYS A 1 102 ? 5.231 -12.971 9.856 1.00 85.00 102 LYS A CA 1
ATOM 838 C C . LYS A 1 102 ? 4.127 -14.014 9.659 1.00 85.00 102 LYS A C 1
ATOM 840 O O . LYS A 1 102 ? 3.617 -14.178 8.559 1.00 85.00 102 LYS A O 1
ATOM 845 N N . GLU A 1 103 ? 3.733 -14.692 10.730 1.00 85.81 103 GLU A N 1
ATOM 846 C CA . GLU A 1 103 ? 2.675 -15.702 10.757 1.00 85.81 103 GLU A CA 1
ATOM 847 C C . GLU A 1 103 ? 1.275 -15.143 10.477 1.00 85.81 103 GLU A C 1
ATOM 849 O O . GLU A 1 103 ? 0.360 -15.909 10.191 1.00 85.81 103 GLU A O 1
ATOM 854 N N . LYS A 1 104 ? 1.100 -13.820 10.557 1.00 82.88 104 LYS A N 1
ATOM 855 C CA . LYS A 1 104 ? -0.182 -13.156 10.293 1.00 82.88 104 LYS A CA 1
ATOM 856 C C . LYS A 1 104 ? -0.304 -12.670 8.849 1.00 82.88 104 LYS A C 1
ATOM 858 O O . LYS A 1 104 ? -1.377 -12.247 8.441 1.00 82.88 104 LYS A O 1
ATOM 863 N N . LEU A 1 105 ? 0.783 -12.715 8.079 1.00 85.69 105 LEU A N 1
ATOM 864 C CA . LEU A 1 105 ? 0.832 -12.152 6.736 1.00 85.69 105 LEU A CA 1
ATOM 865 C C . LEU A 1 105 ? 0.090 -13.046 5.741 1.00 85.69 105 LEU A C 1
ATOM 867 O O . LEU A 1 105 ? 0.424 -14.219 5.582 1.00 85.69 105 LEU A O 1
ATOM 871 N N . VAL A 1 106 ? -0.875 -12.464 5.029 1.00 87.00 106 VAL A N 1
ATOM 872 C CA . VAL A 1 106 ? -1.618 -13.138 3.954 1.00 87.00 106 VAL A CA 1
ATOM 873 C C . VAL A 1 106 ? -1.315 -12.466 2.619 1.00 87.00 106 VAL A C 1
ATOM 875 O O . VAL A 1 106 ? -1.764 -11.342 2.398 1.00 87.00 106 VAL A O 1
ATOM 878 N N . TYR A 1 107 ? -0.574 -13.143 1.735 1.00 88.31 107 TYR A N 1
ATOM 879 C CA . TYR A 1 107 ? -0.258 -12.642 0.391 1.00 88.31 107 TYR A CA 1
ATOM 880 C C . TYR A 1 107 ? -1.402 -12.932 -0.583 1.00 88.31 107 TYR A C 1
ATOM 882 O O . TYR A 1 107 ? -1.686 -14.096 -0.863 1.00 88.31 107 TYR A O 1
ATOM 890 N N . LEU A 1 108 ? -2.057 -11.893 -1.109 1.00 88.31 108 LEU A N 1
ATOM 891 C CA . LEU A 1 108 ? -3.100 -12.078 -2.117 1.00 88.31 108 LEU A CA 1
ATOM 892 C C . LEU A 1 108 ? -2.458 -12.290 -3.488 1.00 88.31 108 LEU A C 1
ATOM 894 O O . LEU A 1 108 ? -1.734 -11.433 -3.991 1.00 88.31 108 LEU A O 1
ATOM 898 N N . THR A 1 109 ? -2.730 -13.447 -4.079 1.00 86.38 109 THR A N 1
ATOM 899 C CA . THR A 1 109 ? -2.298 -13.819 -5.427 1.00 86.38 109 THR A CA 1
ATOM 900 C C . THR A 1 109 ? -3.392 -14.635 -6.106 1.00 86.38 109 THR A C 1
ATOM 902 O O . THR A 1 109 ? -4.099 -15.402 -5.449 1.00 86.38 109 THR A O 1
ATOM 905 N N . ALA A 1 110 ? -3.528 -14.474 -7.423 1.00 87.88 110 ALA A N 1
ATOM 906 C CA . ALA A 1 110 ? -4.465 -15.253 -8.229 1.00 87.88 110 ALA A CA 1
ATOM 907 C C . ALA A 1 110 ? -4.091 -16.745 -8.295 1.00 87.88 110 ALA A C 1
ATOM 909 O O . ALA A 1 110 ? -4.961 -17.575 -8.540 1.00 87.88 110 ALA A O 1
ATOM 910 N N . ASP A 1 111 ? -2.827 -17.084 -8.027 1.00 87.88 111 ASP A N 1
ATOM 911 C CA . ASP A 1 111 ? -2.321 -18.462 -8.042 1.00 87.88 111 ASP A CA 1
ATOM 912 C C . ASP A 1 111 ? -2.554 -19.207 -6.713 1.00 87.88 111 ASP A C 1
ATOM 914 O O . ASP A 1 111 ? -2.126 -20.349 -6.548 1.00 87.88 111 ASP A O 1
ATOM 918 N N . SER A 1 112 ? -3.199 -18.566 -5.731 1.00 90.50 112 SER A N 1
ATOM 919 C CA . SER A 1 112 ? -3.502 -19.187 -4.440 1.00 90.50 112 SER A CA 1
ATOM 920 C C . SER A 1 112 ? -4.578 -20.265 -4.589 1.00 90.50 112 SER A C 1
ATOM 922 O O . SER A 1 112 ? -5.680 -19.989 -5.057 1.00 90.50 112 SER A O 1
ATOM 924 N N . GLU A 1 113 ? -4.306 -21.472 -4.089 1.00 92.31 113 GLU A N 1
ATOM 925 C CA . GLU A 1 113 ? -5.326 -22.525 -3.936 1.00 92.31 113 GLU A CA 1
ATOM 926 C C . GLU A 1 113 ? -6.337 -22.201 -2.821 1.00 92.31 113 GLU A C 1
ATOM 928 O O . GLU A 1 113 ? -7.446 -22.736 -2.792 1.00 92.31 113 GLU A O 1
ATOM 933 N N . THR A 1 114 ? -5.964 -21.310 -1.898 1.00 90.06 114 THR A N 1
ATOM 934 C CA . THR A 1 114 ? -6.811 -20.871 -0.788 1.00 90.06 114 THR A CA 1
ATOM 935 C C . THR A 1 114 ? -7.700 -19.720 -1.239 1.00 90.06 114 THR A C 1
ATOM 937 O O . THR A 1 114 ? -7.199 -18.662 -1.630 1.00 90.06 114 THR A O 1
ATOM 940 N N . ILE A 1 115 ? -9.015 -19.913 -1.134 1.00 88.31 115 ILE A N 1
ATOM 941 C CA . ILE A 1 115 ? -10.014 -18.860 -1.327 1.00 88.31 115 ILE A CA 1
ATOM 942 C C . ILE A 1 115 ? -10.106 -18.031 -0.046 1.00 88.31 115 ILE A C 1
ATOM 944 O O . ILE A 1 115 ? -10.202 -18.571 1.055 1.00 88.31 115 ILE A O 1
ATOM 948 N N . LEU A 1 116 ? -10.074 -16.709 -0.199 1.00 85.81 116 LEU A N 1
ATOM 949 C CA . LEU A 1 116 ? -10.314 -15.783 0.895 1.00 85.81 116 LEU A CA 1
ATOM 950 C C . LEU A 1 116 ? -11.810 -15.450 0.973 1.00 85.81 116 LEU A C 1
ATOM 952 O O . LEU A 1 116 ? -12.314 -14.702 0.137 1.00 85.81 116 LEU A O 1
ATOM 956 N N . ASP A 1 117 ? -12.496 -15.974 1.988 1.00 83.19 117 ASP A N 1
ATOM 957 C CA . ASP A 1 117 ? -13.931 -15.730 2.189 1.00 83.19 117 ASP A CA 1
ATOM 958 C C . ASP A 1 117 ? -14.218 -14.399 2.903 1.00 83.19 117 ASP A C 1
ATOM 960 O O . ASP A 1 117 ? -15.102 -13.643 2.499 1.00 83.19 117 ASP A O 1
ATOM 964 N N . GLU A 1 118 ? -13.459 -14.085 3.959 1.00 80.50 118 GLU A N 1
ATOM 965 C CA . GLU A 1 118 ? -13.662 -12.888 4.779 1.00 80.50 118 GLU A CA 1
ATOM 966 C C . GLU A 1 118 ? -12.344 -12.197 5.151 1.00 80.50 118 GLU A C 1
ATOM 968 O O . GLU A 1 118 ? -11.284 -12.814 5.296 1.00 80.50 118 GLU A O 1
ATOM 973 N N . LEU A 1 119 ? -12.428 -10.879 5.351 1.00 72.19 119 LEU A N 1
ATOM 974 C CA . LEU A 1 119 ? -11.366 -10.104 5.982 1.00 72.19 119 LEU A CA 1
ATOM 975 C C . LEU A 1 119 ? -11.450 -10.296 7.497 1.00 72.19 119 LEU A C 1
ATOM 977 O O . LEU A 1 119 ? -12.281 -9.655 8.134 1.00 72.19 119 LEU A O 1
ATOM 981 N N . ASP A 1 120 ? -10.602 -11.150 8.076 1.00 68.81 120 ASP A N 1
ATOM 982 C CA . ASP A 1 120 ? -10.511 -11.266 9.536 1.00 68.81 120 ASP A CA 1
ATOM 983 C C . ASP A 1 120 ? -9.894 -9.979 10.126 1.00 68.81 120 ASP A C 1
ATOM 985 O O . ASP A 1 120 ? -8.711 -9.715 9.898 1.00 68.81 120 ASP A O 1
ATOM 989 N N . PRO A 1 121 ? -10.648 -9.188 10.920 1.00 60.28 121 PRO A N 1
ATOM 990 C CA . PRO A 1 121 ? -10.141 -7.960 11.535 1.00 60.28 121 PRO A CA 1
ATOM 991 C C . PRO A 1 121 ? -9.057 -8.209 12.598 1.00 60.28 121 PRO A C 1
ATOM 993 O O . PRO A 1 121 ? -8.403 -7.267 13.045 1.00 60.28 121 PRO A O 1
ATOM 996 N N . LYS A 1 122 ? -8.905 -9.458 13.069 1.00 54.38 122 LYS A N 1
ATOM 997 C CA . LYS A 1 122 ? -7.910 -9.889 14.066 1.00 54.38 122 LYS A CA 1
ATOM 998 C C . LYS A 1 122 ? -6.693 -10.562 13.434 1.00 54.38 122 LYS A C 1
ATOM 1000 O O . LYS A 1 122 ? -5.613 -10.523 14.035 1.00 54.38 122 LYS A O 1
ATOM 1005 N N . ALA A 1 123 ? -6.834 -11.139 12.241 1.00 54.69 123 ALA A N 1
ATOM 1006 C CA . ALA A 1 123 ? -5.701 -11.473 11.393 1.00 54.69 123 ALA A CA 1
ATOM 1007 C C . ALA A 1 123 ? -5.107 -10.156 10.900 1.00 54.69 123 ALA A C 1
ATOM 1009 O O . ALA A 1 123 ? -5.559 -9.534 9.938 1.00 54.69 123 ALA A O 1
ATOM 1010 N N . LEU A 1 124 ? -4.095 -9.678 11.615 1.00 44.56 124 LEU A N 1
ATOM 1011 C CA . LEU A 1 124 ? -3.322 -8.549 11.140 1.00 44.56 124 LEU A CA 1
ATOM 1012 C C . LEU A 1 124 ? -2.822 -8.866 9.732 1.00 44.56 124 LEU A C 1
ATOM 1014 O O . LEU A 1 124 ? -1.954 -9.710 9.586 1.00 44.56 124 LEU A O 1
ATOM 1018 N N . ARG A 1 125 ? -3.265 -8.053 8.773 1.00 52.56 125 ARG A N 1
ATOM 1019 C CA . ARG A 1 125 ? -2.605 -7.781 7.490 1.00 52.56 125 ARG A CA 1
ATOM 1020 C C . ARG A 1 125 ? -2.998 -8.726 6.371 1.00 52.56 125 ARG A C 1
ATOM 1022 O O . ARG A 1 125 ? -2.509 -9.843 6.248 1.00 52.56 125 ARG A O 1
ATOM 1029 N N . GLN A 1 126 ? -3.806 -8.181 5.474 1.00 45.25 126 GLN A N 1
A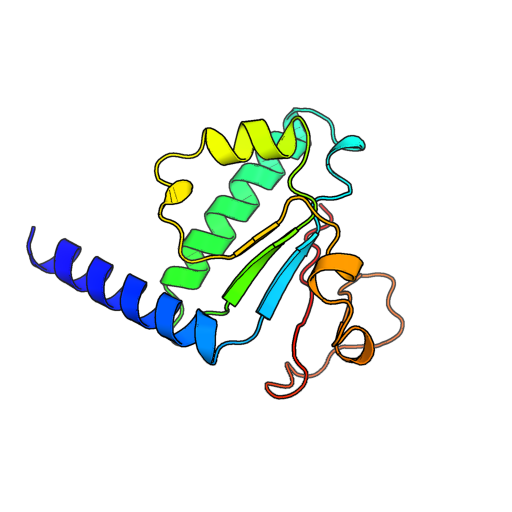TOM 1030 C CA . GLN A 1 126 ? -3.961 -8.754 4.151 1.00 45.25 126 GLN A CA 1
ATOM 1031 C C . GLN A 1 126 ? -3.211 -7.881 3.160 1.00 45.25 126 GLN A C 1
ATOM 1033 O O . GLN A 1 126 ? -3.410 -6.669 3.088 1.00 45.25 126 GLN A O 1
ATOM 1038 N N . TYR A 1 127 ? -2.293 -8.506 2.442 1.00 42.34 127 TYR A N 1
ATOM 1039 C CA . TYR A 1 127 ? -1.484 -7.875 1.420 1.00 42.34 127 TYR A CA 1
ATOM 1040 C C . TYR A 1 127 ? -2.293 -7.820 0.146 1.00 42.34 127 TYR A C 1
ATOM 1042 O O . TYR A 1 127 ? -2.445 -8.840 -0.516 1.00 42.34 127 TYR A O 1
ATOM 1050 N N . ILE A 1 128 ? -2.761 -6.642 -0.246 1.00 41.78 128 ILE A N 1
ATOM 1051 C CA . ILE A 1 128 ? -3.108 -6.450 -1.649 1.00 41.78 128 ILE A CA 1
ATOM 1052 C C . ILE A 1 128 ? -1.792 -6.153 -2.359 1.00 41.78 128 ILE A C 1
ATOM 1054 O O . ILE A 1 128 ? -1.384 -4.998 -2.478 1.00 41.78 128 ILE A O 1
ATOM 1058 N N . SER A 1 129 ? -1.128 -7.209 -2.826 1.00 40.12 129 SER A N 1
ATOM 1059 C CA . SER A 1 129 ? -0.201 -7.041 -3.933 1.00 40.12 129 SER A CA 1
ATOM 1060 C C . SER A 1 129 ? -1.049 -6.735 -5.162 1.00 40.12 129 SER A C 1
ATOM 1062 O O . SER A 1 129 ? -1.738 -7.601 -5.700 1.00 40.12 129 SER A O 1
ATOM 1064 N N . LEU A 1 130 ? -1.071 -5.465 -5.569 1.00 39.00 130 LEU A N 1
ATOM 1065 C CA . LEU A 1 130 ? -1.401 -5.119 -6.945 1.00 39.00 130 LEU A CA 1
ATOM 1066 C C . LEU A 1 130 ? -0.194 -5.539 -7.787 1.00 39.00 130 LEU A C 1
ATOM 1068 O O . LEU A 1 130 ? 0.655 -4.721 -8.131 1.00 39.00 130 LEU A O 1
ATOM 1072 N N . VAL A 1 131 ? -0.110 -6.835 -8.084 1.00 34.78 131 VAL A N 1
ATOM 1073 C CA . VAL A 1 131 ? 0.581 -7.271 -9.292 1.00 34.78 131 VAL A CA 1
ATOM 1074 C C . VAL A 1 131 ? -0.325 -6.821 -10.433 1.00 34.78 131 VAL A C 1
ATOM 1076 O O . VAL A 1 131 ? -1.441 -7.323 -10.576 1.00 34.78 131 VAL A O 1
ATOM 1079 N N . VAL A 1 132 ? 0.104 -5.787 -11.153 1.00 38.88 132 VAL A N 1
ATOM 1080 C CA . VAL A 1 132 ? -0.439 -5.492 -12.485 1.00 38.88 132 VAL A CA 1
ATOM 1081 C C . VAL A 1 132 ? 0.142 -6.501 -13.458 1.00 38.88 132 VAL A C 1
ATOM 1083 O O . VAL A 1 132 ? 1.359 -6.765 -13.334 1.00 38.88 132 VAL A O 1
#

Radius of gyration: 15.38 Å; chains: 1; bounding box: 32×50×34 Å

Organism: Sesamum radiatum (NCBI:txid300843)

Secondary structure (DSSP, 8-state):
-HHHHHHHHHHHHHHHHHHHHSPEEEEE-GGGGGS-HHHHHHHHHHHHHHHHHHTTSSS--EEEEE---HHHHHHHHTSTTGGG-SSEE-SS-HHHHTGGGGGG-EE--TT-SS------SSS--EE-----

InterPro domains:
  IPR007356 tRNA (guanine(9)-N1)-methyltransferase, eukaryotic [PF27710] (6-123)
  IPR007356 tRNA (guanine(9)-N1)-methyltransferase, eukaryotic [PTHR13563] (2-123)
  IPR028564 tRNA methyltransferase TRM10-type domain [PS51675] (11-132)
  IPR038459 tRNA methyltransferase TRM10-type domain superfamily [G3DSA:3.40.1280.30] (4-128)

Foldseek 3Di:
DVVVVVLVVVLVVLLVVQQPQNAEEEAFCLCVVVDDPVVLVVVLVVVVVLLVVLSVDPRHHAYEYELCDDVSVVSCVPPPCSVVRSHHYYNHGPCVVCVVLNVLEAEDDPPDPDDDPDDDSPSHYYYPHPPD

Sequence (132 aa):
MEKRTEERGKKIERLQEARINGQNIVIDLEFSHLMSTNELHSLVQQIMYCYAINGRCVLPAHLWLTGCQGEMQNQLLRIPGYDKWVIEKEDRSYIEAFQDQKEKLVYLTADSETILDELDPKALRQYISLVV

pLDDT: mean 87.66, std 14.68, range [34.78, 97.75]